Protein AF-A0A6G4N7J9-F1 (afdb_monomer_lite)

Radius of gyration: 20.18 Å; chains: 1; bounding box: 44×33×61 Å

Secondary structure (DSSP, 8-state):
--EEEEEEEHHHHHHHHHHHS----HHHHHHHHHHHHHHTTEEEETTEEEEPEEEEEEEEE-PPP--EEEETTTTEEEE-TT-HHHHHHHHHHHHHHTSTTEEEEE-EE-TT--EEEE-HHHHHHHHTTSS-GGG--GGGEEEE--EESHHHHHHHHH-

Organism: Staphylococcus aureus (NCBI:txid1280)

Foldseek 3Di:
DAEDEAEAAQVVCVVVCCVPVNDDALQVSLVVVLVVVLVVQWDADPNDIGGHHYQAYEYFEAQFDQDFEQDPVVRDTDGRNPDPVNVRVVSNVVNNVPDPRYDYQYWYKDPVQFYKDFDPVVVVCPVVVVDDPVRDDPVRIDTTIDTPDRVVSVVVVVD

Structure (mmCIF, N/CA/C/O backbone):
data_AF-A0A6G4N7J9-F1
#
_entry.id   AF-A0A6G4N7J9-F1
#
loop_
_atom_site.group_PDB
_atom_site.id
_atom_site.type_symbol
_atom_site.label_atom_id
_atom_site.label_alt_id
_atom_site.label_comp_id
_atom_site.label_asym_id
_atom_site.label_entity_id
_atom_site.label_seq_id
_atom_site.pdbx_PDB_ins_code
_atom_site.Cartn_x
_atom_site.Cartn_y
_atom_site.Cartn_z
_atom_site.occupancy
_atom_site.B_iso_or_equiv
_atom_site.auth_seq_id
_atom_site.auth_comp_id
_atom_site.auth_asym_id
_atom_site.auth_atom_id
_atom_site.pdbx_PDB_model_num
ATOM 1 N N . MET A 1 1 ? 14.128 6.516 -29.279 1.00 77.88 1 MET A N 1
ATOM 2 C CA . MET A 1 1 ? 13.846 5.377 -28.375 1.00 77.88 1 MET A CA 1
ATOM 3 C C . MET A 1 1 ? 14.179 5.838 -26.974 1.00 77.88 1 MET A C 1
ATOM 5 O O . MET A 1 1 ? 15.344 5.810 -26.578 1.00 77.88 1 MET A O 1
ATOM 9 N N . GLU A 1 2 ? 13.166 6.335 -26.279 1.00 89.00 2 GLU A N 1
ATOM 10 C CA . GLU A 1 2 ? 13.332 7.063 -25.027 1.00 89.00 2 GLU A CA 1
ATOM 11 C C . GLU A 1 2 ? 13.486 6.119 -23.834 1.00 89.00 2 GLU A C 1
ATOM 13 O O . GLU A 1 2 ? 13.210 4.914 -23.908 1.00 89.00 2 GLU A O 1
ATOM 18 N N . LYS A 1 3 ? 13.962 6.669 -22.716 1.00 94.00 3 LYS A N 1
ATOM 19 C CA . LYS A 1 3 ? 13.974 5.983 -21.422 1.00 94.00 3 LYS A CA 1
ATOM 20 C C . LYS A 1 3 ? 12.739 6.402 -20.629 1.00 94.00 3 LYS A C 1
ATOM 22 O O . LYS A 1 3 ? 12.577 7.577 -20.338 1.00 94.00 3 LYS A O 1
ATOM 27 N N . VAL A 1 4 ? 11.911 5.438 -20.233 1.00 95.38 4 VAL A N 1
ATOM 28 C CA . VAL A 1 4 ? 10.664 5.697 -19.495 1.00 95.38 4 VAL A CA 1
ATOM 29 C C . VAL A 1 4 ? 10.809 5.267 -18.039 1.00 95.38 4 VAL A C 1
ATOM 31 O O . VAL A 1 4 ? 11.170 4.120 -17.752 1.00 95.38 4 VAL A O 1
ATOM 34 N N . ALA A 1 5 ? 10.521 6.188 -17.121 1.00 96.38 5 ALA A N 1
ATOM 35 C CA . ALA A 1 5 ? 10.296 5.904 -15.709 1.00 96.38 5 ALA A CA 1
ATOM 36 C C . ALA A 1 5 ? 8.790 5.759 -15.454 1.00 96.38 5 ALA A C 1
ATOM 38 O O . ALA A 1 5 ? 7.998 6.516 -16.007 1.00 96.38 5 ALA A O 1
ATOM 39 N N . ILE A 1 6 ? 8.393 4.800 -14.618 1.00 96.81 6 ILE A N 1
ATOM 40 C CA . ILE A 1 6 ? 6.984 4.581 -14.261 1.00 96.81 6 ILE A CA 1
ATOM 41 C C . ILE A 1 6 ? 6.843 4.751 -12.756 1.00 96.81 6 ILE A C 1
ATOM 43 O O . ILE A 1 6 ? 7.544 4.080 -12.002 1.00 96.81 6 ILE A O 1
ATOM 47 N N . LEU A 1 7 ? 5.949 5.636 -12.324 1.00 97.00 7 LEU A N 1
ATOM 48 C CA . LEU A 1 7 ? 5.674 5.904 -10.917 1.00 97.00 7 LEU A CA 1
ATOM 49 C C . LEU A 1 7 ? 4.331 5.268 -10.549 1.00 97.00 7 LEU A C 1
ATOM 51 O O . LEU A 1 7 ? 3.330 5.490 -11.227 1.00 97.00 7 LEU A O 1
ATOM 55 N N . VAL A 1 8 ? 4.317 4.463 -9.490 1.00 97.06 8 VAL A N 1
ATOM 56 C CA . VAL A 1 8 ? 3.137 3.722 -9.036 1.00 97.06 8 VAL A CA 1
ATOM 57 C C . VAL A 1 8 ? 2.823 4.096 -7.594 1.00 97.06 8 VAL A C 1
ATOM 59 O O . VAL A 1 8 ? 3.640 3.857 -6.707 1.00 97.06 8 VAL A O 1
ATOM 62 N N . ASP A 1 9 ? 1.617 4.614 -7.359 1.00 94.75 9 ASP A N 1
ATOM 63 C CA . ASP A 1 9 ? 1.020 4.673 -6.022 1.00 94.75 9 ASP A CA 1
ATOM 64 C C . ASP A 1 9 ? 0.537 3.270 -5.631 1.00 94.75 9 ASP A C 1
ATOM 66 O O . ASP A 1 9 ? -0.461 2.749 -6.142 1.00 94.75 9 ASP A O 1
ATOM 70 N N . GLY A 1 10 ? 1.283 2.642 -4.731 1.00 93.38 10 GLY A N 1
ATOM 71 C CA . GLY A 1 10 ? 1.043 1.295 -4.252 1.00 93.38 10 GLY A CA 1
ATOM 72 C C . GLY A 1 10 ? -0.195 1.154 -3.378 1.00 93.38 10 GLY A C 1
ATOM 73 O O . GLY A 1 10 ? -0.939 0.178 -3.517 1.00 93.38 10 GLY A O 1
ATOM 74 N N . GLY A 1 11 ? -0.471 2.141 -2.524 1.00 90.00 11 GLY A N 1
ATOM 75 C CA . GLY A 1 11 ? -1.651 2.138 -1.662 1.00 90.00 11 GLY A CA 1
ATOM 76 C C . GLY A 1 11 ? -2.936 2.188 -2.488 1.00 90.00 11 GLY A C 1
ATOM 77 O O . GLY A 1 11 ? -3.856 1.384 -2.282 1.00 90.00 11 GLY A O 1
ATOM 78 N N . TYR A 1 12 ? -2.973 3.078 -3.483 1.00 92.25 12 TYR A N 1
ATOM 79 C CA . TYR A 1 12 ? -4.074 3.153 -4.436 1.00 92.25 12 TYR A CA 1
ATOM 80 C C . TYR A 1 12 ? -4.177 1.882 -5.285 1.00 92.25 12 TYR A C 1
ATOM 82 O O . TYR A 1 12 ? -5.256 1.282 -5.370 1.00 92.25 12 TYR A O 1
ATOM 90 N N . TYR A 1 13 ? -3.062 1.421 -5.864 1.00 94.88 13 TYR A N 1
ATOM 91 C CA . TYR A 1 13 ? -3.049 0.228 -6.708 1.00 94.88 13 TYR A CA 1
ATOM 92 C C . TYR A 1 13 ? -3.579 -1.003 -5.970 1.00 94.88 13 TYR A C 1
ATOM 94 O O . TYR A 1 13 ? -4.470 -1.675 -6.491 1.00 94.88 13 TYR A O 1
ATOM 102 N N . ARG A 1 14 ? -3.108 -1.298 -4.750 1.00 91.12 14 ARG A N 1
ATOM 103 C CA . ARG A 1 14 ? -3.576 -2.461 -3.970 1.00 91.12 14 ARG A CA 1
ATOM 104 C C . ARG A 1 14 ? -5.081 -2.404 -3.712 1.00 91.12 14 ARG A C 1
ATOM 106 O O . ARG A 1 14 ? -5.772 -3.408 -3.888 1.00 91.12 14 ARG A O 1
ATOM 113 N N . LYS A 1 15 ? -5.608 -1.225 -3.365 1.00 90.19 15 LYS A N 1
ATOM 114 C CA . LYS A 1 15 ? -7.043 -1.017 -3.121 1.00 90.19 15 LYS A CA 1
ATOM 115 C C . LYS A 1 15 ? -7.885 -1.247 -4.379 1.00 90.19 15 LYS A C 1
ATOM 117 O O . LYS A 1 15 ? -8.908 -1.927 -4.313 1.00 90.19 15 LYS A O 1
ATOM 122 N N . ILE A 1 16 ? -7.475 -0.684 -5.515 1.00 94.00 16 ILE A N 1
ATOM 123 C CA . ILE A 1 16 ? -8.235 -0.780 -6.768 1.00 94.00 16 ILE A CA 1
ATOM 124 C C . ILE A 1 16 ? -8.101 -2.159 -7.403 1.00 94.00 16 ILE A C 1
ATOM 126 O O . ILE A 1 16 ? -9.110 -2.747 -7.782 1.00 94.00 16 ILE A O 1
ATOM 130 N N . SER A 1 17 ? -6.893 -2.711 -7.468 1.00 93.25 17 SER A N 1
ATOM 131 C CA . SER A 1 17 ? -6.656 -4.030 -8.061 1.00 93.25 17 SER A CA 1
ATOM 132 C C . SER A 1 17 ? -7.408 -5.134 -7.314 1.00 93.25 17 SER A C 1
ATOM 134 O O . SER A 1 17 ? -7.997 -6.000 -7.948 1.00 93.25 17 SER A O 1
ATOM 136 N N . ALA A 1 18 ? -7.492 -5.077 -5.978 1.00 90.81 18 ALA A N 1
ATOM 137 C CA . ALA A 1 18 ? -8.317 -6.010 -5.207 1.00 90.81 18 ALA A CA 1
ATOM 138 C C . ALA A 1 18 ? -9.822 -5.883 -5.509 1.00 90.81 18 ALA A C 1
ATOM 140 O O . ALA A 1 18 ? -10.536 -6.883 -5.507 1.00 90.81 18 ALA A O 1
ATOM 141 N N . LYS A 1 19 ? -10.308 -4.663 -5.775 1.00 92.44 19 LYS A N 1
ATOM 142 C CA . LYS A 1 19 ? -11.713 -4.404 -6.119 1.00 92.44 19 LYS A CA 1
ATOM 143 C C . LYS A 1 19 ? -12.058 -4.852 -7.543 1.00 92.44 19 LYS A C 1
ATOM 145 O O . LYS A 1 19 ? -13.144 -5.376 -7.754 1.00 92.44 19 LYS A O 1
ATOM 150 N N . VAL A 1 20 ? -11.172 -4.597 -8.505 1.00 93.81 20 VAL A N 1
ATOM 151 C CA . VAL A 1 20 ? -11.424 -4.812 -9.940 1.00 93.81 20 VAL A CA 1
ATOM 152 C C . VAL A 1 20 ? -11.080 -6.237 -10.369 1.00 93.81 20 VAL A C 1
ATOM 154 O O . VAL A 1 20 ? -11.862 -6.860 -11.075 1.00 93.81 20 VAL A O 1
ATOM 157 N N . TYR A 1 21 ? -9.939 -6.762 -9.921 1.00 90.06 21 TYR A N 1
ATOM 158 C CA . TYR A 1 21 ? -9.419 -8.072 -10.333 1.00 90.06 21 TYR A CA 1
ATOM 159 C C . TYR A 1 21 ? -9.594 -9.154 -9.259 1.00 90.06 21 TYR A C 1
ATOM 161 O O . TYR A 1 21 ? -9.166 -10.290 -9.436 1.00 90.06 21 TYR A O 1
ATOM 169 N N . GLY A 1 22 ? -10.215 -8.814 -8.127 1.00 92.88 22 GLY A N 1
ATOM 170 C CA . GLY A 1 22 ? -10.408 -9.733 -7.011 1.00 92.88 22 GLY A CA 1
ATOM 171 C C . GLY A 1 22 ? -9.135 -9.984 -6.199 1.00 92.88 22 GLY A C 1
ATOM 172 O O . GLY A 1 22 ? -8.117 -9.295 -6.331 1.00 92.88 22 GLY A O 1
ATOM 173 N N . LYS A 1 23 ? -9.208 -10.967 -5.298 1.00 90.88 23 LYS A N 1
ATOM 174 C CA . LYS A 1 23 ? -8.078 -11.395 -4.467 1.00 90.88 23 LYS A CA 1
ATOM 175 C C . LYS A 1 23 ? -7.324 -12.512 -5.181 1.00 90.88 23 LYS A C 1
ATOM 177 O O . LYS A 1 23 ? -7.905 -13.549 -5.474 1.00 90.88 23 LYS A O 1
ATOM 182 N N . VAL A 1 24 ? -6.037 -12.292 -5.412 1.00 95.31 24 VAL A N 1
ATOM 183 C CA . VAL A 1 24 ? -5.103 -13.253 -6.018 1.00 95.31 24 VAL A CA 1
ATOM 184 C C . VAL A 1 24 ? -3.870 -13.372 -5.126 1.00 95.31 24 VAL A C 1
ATOM 186 O O . VAL A 1 24 ? -3.736 -12.634 -4.143 1.00 95.31 24 VAL A O 1
ATOM 189 N N . THR A 1 25 ? -2.959 -14.287 -5.431 1.00 96.38 25 THR A N 1
ATOM 190 C CA . THR A 1 25 ? -1.714 -14.417 -4.668 1.00 96.38 25 THR A CA 1
ATOM 191 C C . THR A 1 25 ? -0.810 -13.191 -4.841 1.00 96.38 25 THR A C 1
ATOM 193 O O . THR A 1 25 ? -0.876 -12.465 -5.834 1.00 96.38 25 THR A O 1
ATOM 196 N N . ALA A 1 26 ? 0.077 -12.965 -3.871 1.00 96.50 26 ALA A N 1
ATOM 197 C CA . ALA A 1 26 ? 1.078 -11.900 -3.924 1.00 96.50 26 ALA A CA 1
ATOM 198 C C . ALA A 1 26 ? 1.927 -11.950 -5.209 1.00 96.50 26 ALA A C 1
ATOM 200 O O . ALA A 1 26 ? 2.194 -10.919 -5.826 1.00 96.50 26 ALA A O 1
ATOM 201 N N . LYS A 1 27 ? 2.300 -13.160 -5.642 1.00 97.75 27 LYS A N 1
ATOM 202 C CA . LYS A 1 27 ? 3.075 -13.390 -6.864 1.00 97.75 27 LYS A CA 1
ATOM 203 C C . LYS A 1 27 ? 2.296 -13.004 -8.116 1.00 97.75 27 LYS A C 1
ATOM 205 O O . LYS A 1 27 ? 2.802 -12.216 -8.908 1.00 97.75 27 LYS A O 1
ATOM 210 N N . GLU A 1 28 ? 1.067 -13.497 -8.260 1.00 97.56 28 GLU A N 1
ATOM 211 C CA . GLU A 1 28 ? 0.207 -13.163 -9.402 1.00 97.56 28 GLU A CA 1
ATOM 212 C C . GLU A 1 28 ? -0.030 -11.657 -9.491 1.00 97.56 28 GLU A C 1
ATOM 214 O O . GLU A 1 28 ? 0.068 -11.079 -10.570 1.00 97.56 28 GLU A O 1
ATOM 219 N N . ARG A 1 29 ? -0.262 -10.988 -8.353 1.00 97.00 29 ARG A N 1
ATOM 220 C CA . ARG A 1 29 ? -0.454 -9.535 -8.337 1.00 97.00 29 ARG A CA 1
ATOM 221 C C . ARG A 1 29 ? 0.822 -8.773 -8.699 1.00 97.00 29 ARG A C 1
ATOM 223 O O . ARG A 1 29 ? 0.746 -7.751 -9.377 1.00 97.00 29 ARG A O 1
ATOM 230 N N . ALA A 1 30 ? 1.993 -9.252 -8.280 1.00 97.88 30 ALA A N 1
ATOM 231 C CA . ALA A 1 30 ? 3.273 -8.663 -8.669 1.00 97.88 30 ALA A CA 1
ATOM 232 C C . ALA A 1 30 ? 3.563 -8.857 -10.169 1.00 97.88 30 ALA A C 1
ATOM 234 O O . ALA A 1 30 ? 4.060 -7.941 -10.827 1.00 97.88 30 ALA A O 1
ATOM 235 N N . ASP A 1 31 ? 3.233 -10.029 -10.720 1.00 98.00 31 ASP A N 1
ATOM 236 C CA . ASP A 1 31 ? 3.308 -10.317 -12.157 1.00 98.00 31 ASP A CA 1
ATOM 237 C C . ASP A 1 31 ? 2.355 -9.423 -12.963 1.00 98.00 31 ASP A C 1
ATOM 239 O O . ASP A 1 31 ? 2.760 -8.836 -13.970 1.00 98.00 31 ASP A O 1
ATOM 243 N N . GLU A 1 32 ? 1.119 -9.257 -12.487 1.00 97.00 32 GLU A N 1
ATOM 244 C CA . GLU A 1 32 ? 0.103 -8.395 -13.091 1.00 97.00 32 GLU A CA 1
ATOM 245 C C . GLU A 1 32 ? 0.569 -6.938 -13.146 1.00 97.00 32 GLU A C 1
ATOM 247 O O . GLU A 1 32 ? 0.586 -6.348 -14.226 1.00 97.00 32 GLU A O 1
ATOM 252 N N . LEU A 1 33 ? 1.007 -6.367 -12.016 1.00 97.69 33 LEU A N 1
ATOM 253 C CA . LEU A 1 33 ? 1.501 -4.990 -11.969 1.00 97.69 33 LEU A CA 1
ATOM 254 C C . LEU A 1 33 ? 2.719 -4.800 -12.876 1.00 97.69 33 LEU A C 1
ATOM 256 O O . LEU A 1 33 ? 2.804 -3.820 -13.616 1.00 97.69 33 LEU A O 1
ATOM 260 N N . TYR A 1 34 ? 3.668 -5.737 -12.839 1.00 98.19 34 TYR A N 1
ATOM 261 C CA . TYR A 1 34 ? 4.865 -5.656 -13.667 1.00 98.19 34 TYR A CA 1
ATOM 262 C C . TYR A 1 34 ? 4.519 -5.685 -15.158 1.00 98.19 34 TYR A C 1
ATOM 264 O O . TYR A 1 34 ? 5.004 -4.846 -15.921 1.00 98.19 34 TYR A O 1
ATOM 272 N N . SER A 1 35 ? 3.653 -6.611 -15.573 1.00 97.19 35 SER A N 1
ATOM 273 C CA . SER A 1 35 ? 3.150 -6.689 -16.945 1.00 97.19 35 SER A CA 1
ATOM 274 C C . SER A 1 35 ? 2.416 -5.404 -17.331 1.00 97.19 35 SER A C 1
ATOM 276 O O . SER A 1 35 ? 2.721 -4.802 -18.361 1.00 97.19 35 SER A O 1
ATOM 278 N N . TYR A 1 36 ? 1.530 -4.915 -16.457 1.00 96.31 36 TYR A N 1
ATOM 279 C CA . TYR A 1 36 ? 0.782 -3.675 -16.644 1.00 96.31 36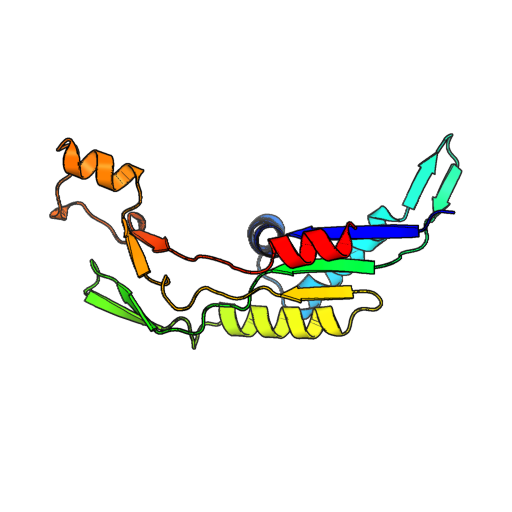 TYR A CA 1
ATOM 280 C C . TYR A 1 36 ? 1.711 -2.491 -16.934 1.00 96.31 36 TYR A C 1
ATOM 282 O O . TYR A 1 36 ? 1.532 -1.821 -17.948 1.00 96.31 36 TYR A O 1
ATOM 290 N N . CYS A 1 37 ? 2.748 -2.298 -16.115 1.00 97.38 37 CYS A N 1
ATOM 291 C CA . CYS A 1 37 ? 3.757 -1.261 -16.313 1.00 97.38 37 CYS A CA 1
ATOM 292 C C . CYS A 1 37 ? 4.500 -1.410 -17.651 1.00 97.38 37 CYS A C 1
ATOM 294 O O . CYS A 1 37 ? 4.653 -0.436 -18.381 1.00 97.38 37 CYS A O 1
ATOM 296 N N . ASN A 1 38 ? 4.936 -2.620 -18.015 1.00 96.50 38 ASN A N 1
ATOM 297 C CA . ASN A 1 38 ? 5.684 -2.826 -19.261 1.00 96.50 38 ASN A CA 1
ATOM 298 C C . ASN A 1 38 ? 4.840 -2.584 -20.521 1.00 96.50 38 ASN A C 1
ATOM 300 O O . ASN A 1 38 ? 5.394 -2.189 -21.545 1.00 96.50 38 ASN A O 1
ATOM 304 N N . ARG A 1 39 ? 3.511 -2.743 -20.461 1.00 95.50 39 ARG A N 1
ATOM 305 C CA . ARG A 1 39 ? 2.632 -2.390 -21.591 1.00 95.50 39 ARG A CA 1
ATOM 306 C C . ARG A 1 39 ? 2.688 -0.903 -21.944 1.00 95.50 39 ARG A C 1
ATOM 308 O O . ARG A 1 39 ? 2.525 -0.572 -23.110 1.00 95.50 39 ARG A O 1
ATOM 315 N N . HIS A 1 40 ? 2.982 -0.028 -20.981 1.00 94.50 40 HIS A N 1
ATOM 316 C CA . HIS A 1 40 ? 3.135 1.413 -21.218 1.00 94.50 40 HIS A CA 1
ATOM 317 C C . HIS A 1 40 ? 4.439 1.793 -21.937 1.00 94.50 40 HIS A C 1
ATOM 319 O O . HIS A 1 40 ? 4.633 2.955 -22.273 1.00 94.50 40 HIS A O 1
ATOM 325 N N . LEU A 1 41 ? 5.342 0.838 -22.184 1.00 94.81 41 LEU A N 1
ATOM 326 C CA . LEU A 1 41 ? 6.553 1.073 -22.978 1.00 94.81 41 LEU A CA 1
ATOM 327 C C . LEU A 1 41 ? 6.290 1.016 -24.484 1.00 94.81 41 LEU A C 1
ATOM 329 O O . LEU A 1 41 ? 7.159 1.405 -25.261 1.00 94.81 41 LEU A O 1
ATOM 333 N N . LYS A 1 42 ? 5.128 0.493 -24.882 1.00 93.69 42 LYS A N 1
ATOM 334 C CA . LYS A 1 42 ? 4.697 0.399 -26.269 1.00 93.69 42 LYS A CA 1
ATOM 335 C C . LYS A 1 42 ? 3.780 1.574 -26.586 1.00 93.69 42 LYS A C 1
ATOM 337 O O . LYS A 1 42 ? 2.752 1.749 -25.935 1.00 93.69 42 LYS A O 1
ATOM 342 N N . GLU A 1 43 ? 4.130 2.330 -27.613 1.00 89.56 43 GLU A N 1
ATOM 343 C CA . GLU A 1 43 ? 3.325 3.431 -28.136 1.00 89.56 43 GLU A CA 1
ATOM 344 C C . GLU A 1 43 ? 3.153 3.297 -29.652 1.00 89.56 43 GLU A C 1
ATOM 346 O O . GLU A 1 43 ? 3.947 2.639 -30.328 1.00 89.56 43 GLU A O 1
ATOM 351 N N . THR A 1 44 ? 2.095 3.899 -30.193 1.00 89.50 44 THR A N 1
ATOM 352 C CA . THR A 1 44 ? 1.856 3.948 -31.638 1.00 89.50 44 THR A CA 1
ATOM 353 C C . THR A 1 44 ? 1.907 5.395 -32.090 1.00 89.50 44 THR A C 1
ATOM 355 O O . THR A 1 44 ? 1.095 6.210 -31.656 1.00 89.50 44 THR A O 1
ATOM 358 N N . HIS A 1 45 ? 2.837 5.706 -32.984 1.00 84.94 45 HIS A N 1
ATOM 359 C CA . HIS A 1 45 ? 3.030 7.044 -33.524 1.00 84.94 45 HIS A CA 1
ATOM 360 C C . HIS A 1 45 ? 2.991 6.966 -35.050 1.00 84.94 45 HIS A C 1
ATOM 362 O O . HIS A 1 45 ? 3.699 6.163 -35.645 1.00 84.94 45 HIS A O 1
ATOM 368 N N . PHE A 1 46 ? 2.102 7.731 -35.692 1.00 86.31 46 PHE A N 1
ATOM 369 C CA . PHE A 1 46 ? 1.877 7.680 -37.149 1.00 86.31 46 PHE A CA 1
ATOM 370 C C . PHE A 1 46 ? 1.726 6.258 -37.741 1.00 86.31 46 PHE A C 1
ATOM 372 O O . PHE A 1 46 ? 2.168 5.998 -38.854 1.00 86.31 46 PHE A O 1
ATOM 379 N N . LYS A 1 47 ? 1.035 5.354 -37.025 1.00 88.50 47 LYS A N 1
ATOM 380 C CA . LYS A 1 47 ? 0.827 3.926 -37.371 1.00 88.50 47 LYS A CA 1
ATOM 381 C C . LYS A 1 47 ? 2.065 3.022 -37.246 1.00 88.50 47 LYS A C 1
ATOM 383 O O . LYS A 1 47 ? 1.956 1.836 -37.540 1.00 88.50 47 LYS A O 1
ATOM 388 N N . GLU A 1 48 ? 3.189 3.531 -36.754 1.00 88.19 48 GLU A N 1
ATOM 389 C CA . GLU A 1 48 ? 4.366 2.730 -36.415 1.00 88.19 48 GLU A CA 1
ATOM 390 C C . GLU A 1 48 ? 4.393 2.411 -34.915 1.00 88.19 48 GLU A C 1
ATOM 392 O O . GLU A 1 48 ? 4.062 3.255 -34.077 1.00 88.19 48 GLU A O 1
ATOM 397 N N . GLU A 1 49 ? 4.767 1.177 -34.564 1.00 90.38 49 GLU A N 1
ATOM 398 C CA . GLU A 1 49 ? 4.959 0.776 -33.168 1.00 90.38 49 GLU A CA 1
ATOM 399 C C . GLU A 1 49 ? 6.360 1.157 -32.687 1.00 90.38 49 GLU A C 1
ATOM 401 O O . GLU A 1 49 ? 7.367 0.691 -33.222 1.00 90.38 49 GLU A O 1
ATOM 406 N N . ILE A 1 50 ? 6.421 1.955 -31.625 1.00 91.12 50 ILE A N 1
ATOM 407 C CA . ILE A 1 50 ? 7.664 2.353 -30.970 1.00 91.12 50 ILE A CA 1
ATOM 408 C C . ILE A 1 50 ? 7.729 1.666 -29.605 1.00 91.12 50 ILE A C 1
ATOM 410 O O . ILE A 1 50 ? 6.765 1.657 -28.837 1.00 91.12 50 ILE A O 1
ATOM 414 N N . TYR A 1 51 ? 8.889 1.081 -29.300 1.00 93.25 51 TYR A N 1
ATOM 415 C CA . TYR A 1 51 ? 9.160 0.427 -28.021 1.00 93.25 51 TYR A CA 1
ATOM 416 C C . TYR A 1 51 ? 10.219 1.207 -27.246 1.00 93.25 51 TYR A C 1
ATOM 418 O O . TYR A 1 51 ? 11.400 1.196 -27.594 1.00 93.25 51 TYR A O 1
ATOM 426 N N . ASN A 1 52 ? 9.807 1.860 -26.165 1.00 93.81 52 ASN A N 1
ATOM 427 C CA . ASN A 1 52 ? 10.696 2.604 -25.284 1.00 93.81 52 ASN A CA 1
ATOM 428 C C . ASN A 1 52 ? 11.448 1.687 -24.306 1.00 93.81 52 ASN A C 1
ATOM 430 O O . ASN A 1 52 ? 11.025 0.580 -23.968 1.00 93.81 52 ASN A O 1
ATOM 434 N N . LYS A 1 53 ? 12.608 2.146 -23.825 1.00 94.88 53 LYS A N 1
ATOM 435 C CA . LYS A 1 53 ? 13.419 1.404 -22.851 1.00 94.88 53 LYS A CA 1
ATOM 436 C C . LYS A 1 53 ? 12.914 1.699 -21.446 1.00 94.88 53 LYS A C 1
ATOM 438 O O . LYS A 1 53 ? 12.963 2.840 -20.998 1.00 94.88 53 LYS A O 1
ATOM 443 N N . LEU A 1 54 ? 12.550 0.663 -20.690 1.00 96.69 54 LEU A N 1
ATOM 444 C CA . LEU A 1 54 ? 12.282 0.830 -19.261 1.00 96.69 54 LEU A CA 1
ATOM 445 C C . LEU A 1 54 ? 13.541 1.327 -18.545 1.00 96.69 54 LEU A C 1
ATOM 447 O O . LEU A 1 54 ? 14.558 0.623 -18.531 1.00 96.69 54 LEU A O 1
ATOM 451 N N . TYR A 1 55 ? 13.478 2.499 -17.923 1.00 96.12 55 TYR A N 1
ATOM 452 C CA . TYR A 1 55 ? 14.488 2.943 -16.972 1.00 96.12 55 TYR A CA 1
ATOM 453 C C . TYR A 1 55 ? 14.284 2.221 -15.640 1.00 96.12 55 TYR A C 1
ATOM 455 O O . TYR A 1 55 ? 15.101 1.372 -15.265 1.00 96.12 55 TYR A O 1
ATOM 463 N N . ARG A 1 56 ? 13.165 2.512 -14.968 1.00 97.25 56 ARG A N 1
ATOM 464 C CA . ARG A 1 56 ? 12.812 1.970 -13.654 1.00 97.25 56 ARG A CA 1
ATOM 465 C C . ARG A 1 56 ? 11.317 2.138 -13.376 1.00 97.25 56 ARG A C 1
ATOM 467 O O . ARG A 1 56 ? 10.706 3.101 -13.827 1.00 97.25 56 ARG A O 1
ATOM 474 N N . ILE A 1 57 ? 10.750 1.196 -12.631 1.00 98.19 57 ILE A N 1
ATOM 475 C CA . ILE A 1 57 ? 9.429 1.305 -12.012 1.00 98.19 57 ILE A CA 1
ATOM 476 C C . ILE A 1 57 ? 9.662 1.680 -10.550 1.00 98.19 57 ILE A C 1
ATOM 478 O O . ILE A 1 57 ? 10.278 0.909 -9.812 1.00 98.19 57 ILE A O 1
ATOM 482 N N . PHE A 1 58 ? 9.191 2.849 -10.140 1.00 97.88 58 PHE A N 1
ATOM 483 C CA . PHE A 1 58 ? 9.199 3.308 -8.759 1.00 97.88 58 PHE A CA 1
ATOM 484 C C . PHE A 1 58 ? 7.842 3.008 -8.133 1.00 97.88 58 PHE A C 1
ATOM 486 O O . PHE A 1 58 ? 6.819 3.524 -8.577 1.00 97.88 58 PHE A O 1
ATOM 493 N N . TYR A 1 59 ? 7.834 2.141 -7.128 1.00 97.75 59 TYR A N 1
ATOM 494 C CA . TYR A 1 59 ? 6.624 1.747 -6.416 1.00 97.75 59 TYR A CA 1
ATOM 495 C C . TYR A 1 59 ? 6.630 2.373 -5.024 1.00 97.75 59 TYR A C 1
ATOM 497 O O . TYR A 1 59 ? 7.473 2.021 -4.197 1.00 97.75 59 TYR A O 1
ATOM 505 N N . TYR A 1 60 ? 5.704 3.292 -4.776 1.00 95.88 60 TYR A N 1
ATOM 506 C CA . TYR A 1 60 ? 5.603 4.059 -3.538 1.00 95.88 60 TYR A CA 1
ATOM 507 C C . TYR A 1 60 ? 4.510 3.481 -2.648 1.00 95.88 60 TYR A C 1
ATOM 509 O O . TYR A 1 60 ? 3.368 3.350 -3.073 1.00 95.88 60 TYR A O 1
ATOM 517 N N . ASP A 1 61 ? 4.845 3.114 -1.418 1.00 93.62 61 ASP A N 1
ATOM 518 C CA . ASP A 1 61 ? 3.882 2.560 -0.459 1.00 93.62 61 ASP A CA 1
ATOM 519 C C . ASP A 1 61 ? 4.451 2.682 0.959 1.00 93.62 61 ASP A C 1
ATOM 521 O O . ASP A 1 61 ? 5.568 3.163 1.148 1.00 93.62 61 ASP A O 1
ATOM 525 N N . CYS A 1 62 ? 3.718 2.205 1.957 1.00 89.88 62 CYS A N 1
ATOM 526 C CA . CYS A 1 62 ? 4.226 2.004 3.308 1.00 89.88 62 CYS A CA 1
ATOM 527 C C . CYS A 1 62 ? 4.130 0.523 3.704 1.00 89.88 62 CYS A C 1
ATOM 529 O O . CYS A 1 62 ? 3.267 -0.204 3.196 1.00 89.88 62 CYS A O 1
ATOM 531 N N . PRO A 1 63 ? 4.986 0.065 4.636 1.00 88.62 63 PRO A N 1
ATOM 532 C CA . PRO A 1 63 ? 4.815 -1.228 5.282 1.00 88.62 63 PRO A CA 1
ATOM 533 C C . PRO A 1 63 ? 3.399 -1.389 5.859 1.00 88.62 63 PRO A C 1
ATOM 535 O O . PRO A 1 63 ? 2.782 -0.395 6.257 1.00 88.62 63 PRO A O 1
ATOM 538 N N . PRO A 1 64 ? 2.855 -2.618 5.902 1.00 88.00 64 PRO A N 1
ATOM 539 C CA . PRO A 1 64 ? 1.592 -2.871 6.582 1.00 88.00 64 PRO A CA 1
ATOM 540 C C . PRO A 1 64 ? 1.703 -2.554 8.080 1.00 88.00 64 PRO A C 1
ATOM 542 O O . PRO A 1 64 ? 2.783 -2.579 8.666 1.00 88.00 64 PRO A O 1
ATOM 545 N N . ILE A 1 65 ? 0.564 -2.260 8.706 1.00 86.06 65 ILE A N 1
ATOM 546 C CA . ILE A 1 65 ? 0.508 -1.943 10.135 1.00 86.06 65 ILE A CA 1
ATOM 547 C C . ILE A 1 65 ? 0.904 -3.175 10.940 1.00 86.06 65 ILE A C 1
ATOM 549 O O . ILE A 1 65 ? 0.351 -4.256 10.743 1.00 86.06 65 ILE A O 1
ATOM 553 N N . ASP A 1 66 ? 1.802 -2.974 11.896 1.00 84.62 66 ASP A N 1
ATOM 554 C CA . ASP A 1 66 ? 2.271 -4.010 12.805 1.00 84.62 66 ASP A CA 1
ATOM 555 C C . ASP A 1 66 ? 2.018 -3.624 14.266 1.00 84.62 66 ASP A C 1
ATOM 557 O O . ASP A 1 66 ? 2.938 -3.526 15.073 1.00 84.62 66 ASP A O 1
ATOM 561 N N . LYS A 1 67 ? 0.761 -3.304 14.591 1.00 85.50 67 LYS A N 1
ATOM 562 C CA . LYS A 1 67 ? 0.367 -2.854 15.931 1.00 85.50 67 LYS A CA 1
ATOM 563 C C . LYS A 1 67 ? -0.960 -3.453 16.375 1.00 85.50 67 LYS A C 1
ATOM 565 O O . LYS A 1 67 ? -1.822 -3.804 15.568 1.00 85.50 67 LYS A O 1
ATOM 570 N N . ILE A 1 68 ? -1.133 -3.497 17.689 1.00 88.56 68 ILE A N 1
ATOM 571 C CA . ILE A 1 68 ? -2.417 -3.744 18.336 1.00 88.56 68 ILE A CA 1
ATOM 572 C C . ILE A 1 68 ? -3.040 -2.386 18.657 1.00 88.56 68 ILE A C 1
ATOM 574 O O . ILE A 1 68 ? -2.397 -1.552 19.290 1.00 88.56 68 ILE A O 1
ATOM 578 N N . VAL A 1 69 ? -4.275 -2.159 18.215 1.00 89.94 69 VAL A N 1
ATOM 579 C CA . VAL A 1 69 ? -4.967 -0.871 18.361 1.00 89.94 69 VAL A CA 1
ATOM 580 C C . VAL A 1 69 ? -6.275 -1.078 19.104 1.00 89.94 69 VAL A C 1
ATOM 582 O O . VAL A 1 69 ? -7.068 -1.952 18.752 1.00 89.94 69 VAL A O 1
ATOM 585 N N . TYR A 1 70 ? -6.523 -0.263 20.122 1.00 91.06 70 TYR A N 1
ATOM 586 C CA . TYR A 1 70 ? -7.766 -0.313 20.879 1.00 91.06 70 TYR A CA 1
ATOM 587 C C . TYR A 1 70 ? -8.915 0.342 20.102 1.00 91.06 70 TYR A C 1
ATOM 589 O O . TYR A 1 70 ? -8.829 1.505 19.708 1.00 91.06 70 TYR A O 1
ATOM 597 N N . HIS A 1 71 ? -10.010 -0.391 19.900 1.00 93.44 71 HIS A N 1
ATOM 598 C CA . HIS A 1 71 ? -11.233 0.133 19.303 1.00 93.44 71 HIS A CA 1
ATOM 599 C C . HIS A 1 71 ? -12.176 0.651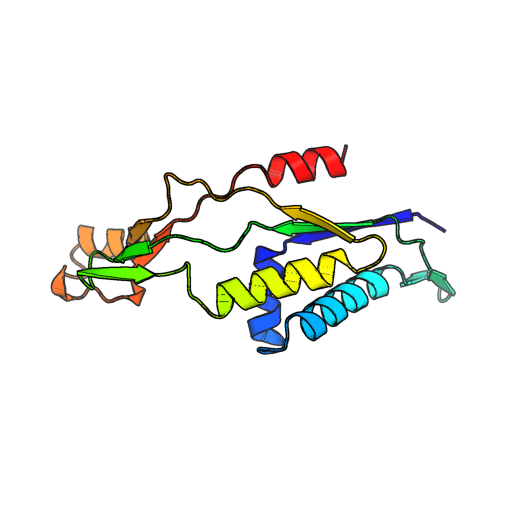 20.407 1.00 93.44 71 HIS A C 1
ATOM 601 O O . HIS A 1 71 ? -12.703 -0.158 21.176 1.00 93.44 71 HIS A O 1
ATOM 607 N N . PRO A 1 72 ? -12.489 1.962 20.458 1.00 91.00 72 PRO A N 1
ATOM 608 C CA . PRO A 1 72 ? -13.219 2.570 21.576 1.00 91.00 72 PRO A CA 1
ATOM 609 C C . PRO A 1 72 ? -14.669 2.083 21.708 1.00 91.00 72 PRO A C 1
ATOM 611 O O . PRO A 1 72 ? -15.116 1.821 22.821 1.00 91.00 72 PRO A O 1
ATOM 614 N N . LEU A 1 73 ? -15.387 1.893 20.591 1.00 92.88 73 LEU A N 1
ATOM 615 C CA . LEU A 1 73 ? -16.756 1.354 20.614 1.00 92.88 73 LEU A CA 1
ATOM 616 C C . LEU A 1 73 ? -16.809 -0.117 21.056 1.00 92.88 73 LEU A C 1
ATOM 618 O O . LEU A 1 73 ? -17.558 -0.467 21.962 1.00 92.88 73 LEU A O 1
ATOM 622 N N . LEU A 1 74 ? -16.009 -0.983 20.421 1.00 92.00 74 LEU A N 1
ATOM 623 C CA . LEU A 1 74 ? -15.997 -2.421 20.709 1.00 92.00 74 LEU A CA 1
ATOM 624 C C . LEU A 1 74 ? -15.349 -2.757 22.055 1.00 92.00 74 LEU A C 1
ATOM 626 O O . LEU A 1 74 ? -15.523 -3.872 22.543 1.00 92.00 74 LEU A O 1
ATOM 630 N N . LYS A 1 75 ? -14.578 -1.816 22.617 1.00 92.06 75 LYS A N 1
ATOM 631 C CA . LYS A 1 75 ? -13.750 -1.983 23.816 1.00 92.06 75 LYS A CA 1
ATOM 632 C C . LYS A 1 75 ? -12.805 -3.179 23.709 1.00 92.06 75 LYS A C 1
ATOM 634 O O . LYS A 1 75 ? -12.643 -3.961 24.643 1.00 92.06 75 LYS A O 1
ATOM 639 N N . LYS A 1 76 ? -12.214 -3.351 22.525 1.00 93.31 76 LYS A N 1
ATOM 640 C CA . LYS A 1 76 ? -11.371 -4.499 22.179 1.00 93.31 76 LYS A CA 1
ATOM 641 C C . LYS A 1 76 ? -10.103 -4.053 21.480 1.00 93.31 76 LYS A C 1
ATOM 643 O O . LYS A 1 76 ? -10.097 -3.080 20.733 1.00 93.31 76 LYS A O 1
ATOM 648 N N . ASN A 1 77 ? -9.054 -4.830 21.690 1.00 91.06 77 ASN A N 1
ATOM 649 C CA . ASN A 1 77 ? -7.793 -4.696 20.986 1.00 91.06 77 ASN A CA 1
ATOM 650 C C . ASN A 1 77 ? -7.876 -5.415 19.636 1.00 91.06 77 ASN A C 1
ATOM 652 O O . ASN A 1 77 ? -8.080 -6.627 19.585 1.00 91.06 77 ASN A O 1
ATOM 656 N N . VAL A 1 78 ? -7.715 -4.666 18.549 1.00 87.94 78 VAL A N 1
ATOM 657 C CA . VAL A 1 78 ? -7.622 -5.190 17.185 1.00 87.94 78 VAL A CA 1
ATOM 658 C C . VAL A 1 78 ? -6.149 -5.395 16.863 1.00 87.94 78 VAL A C 1
ATOM 660 O O . VAL A 1 78 ? -5.368 -4.445 16.846 1.00 87.94 78 VAL A O 1
ATOM 663 N N . ASN A 1 79 ? -5.758 -6.646 16.641 1.00 87.81 79 ASN A N 1
ATOM 664 C CA . ASN A 1 79 ? -4.381 -7.003 16.334 1.00 87.81 79 ASN A CA 1
ATOM 665 C C . ASN A 1 79 ? -4.146 -6.969 14.815 1.00 87.81 79 ASN A C 1
ATOM 667 O O . ASN A 1 79 ? -4.562 -7.885 14.108 1.00 87.81 79 ASN A O 1
ATOM 671 N N . PHE A 1 80 ? -3.467 -5.930 14.317 1.00 84.25 80 PHE A N 1
ATOM 672 C CA . PHE A 1 80 ? -3.099 -5.831 12.899 1.00 84.25 80 PHE A CA 1
ATOM 673 C C . PHE A 1 80 ? -1.820 -6.608 12.552 1.00 84.25 80 PHE A C 1
ATOM 675 O O . PHE A 1 80 ? -1.631 -6.981 11.391 1.00 84.25 80 PHE A O 1
ATOM 682 N N . SER A 1 81 ? -0.994 -6.919 13.556 1.00 80.25 81 SER A N 1
ATOM 683 C CA . SER A 1 81 ? 0.274 -7.644 13.420 1.00 80.25 81 SER A CA 1
ATOM 684 C C . SER A 1 81 ? 0.125 -9.069 12.900 1.00 80.25 81 SER A C 1
ATOM 686 O O . SER A 1 81 ? 1.058 -9.592 12.297 1.00 80.25 81 SER A O 1
ATOM 688 N N . ASN A 1 82 ? -1.030 -9.700 13.118 1.00 76.94 82 ASN A N 1
ATOM 689 C CA . ASN A 1 82 ? -1.288 -11.083 12.718 1.00 76.94 82 ASN A CA 1
ATOM 690 C C . ASN A 1 82 ? -2.468 -11.183 11.741 1.00 76.94 82 ASN A C 1
ATOM 692 O O . ASN A 1 82 ? -3.421 -11.926 11.964 1.00 76.94 82 ASN A O 1
ATOM 696 N N . THR A 1 83 ? -2.436 -10.372 10.683 1.00 86.19 83 THR A N 1
ATOM 697 C CA . THR A 1 83 ? -3.472 -10.381 9.645 1.00 86.19 83 THR A CA 1
ATOM 698 C C . THR A 1 83 ? -2.957 -11.012 8.357 1.00 86.19 83 THR A C 1
ATOM 700 O O . THR A 1 83 ? -1.830 -10.749 7.933 1.00 86.19 83 THR A O 1
ATOM 703 N N . ASP A 1 84 ? -3.816 -11.771 7.671 1.00 87.75 84 ASP A N 1
ATOM 704 C CA . ASP A 1 84 ? -3.519 -12.293 6.328 1.00 87.75 84 ASP A CA 1
ATOM 705 C C . ASP A 1 84 ? -3.149 -11.165 5.359 1.00 87.75 84 ASP A C 1
ATOM 707 O O . ASP A 1 84 ? -2.294 -11.328 4.493 1.00 87.75 84 ASP A O 1
ATOM 711 N N . THR A 1 85 ? -3.746 -9.984 5.544 1.00 87.19 85 THR A N 1
ATOM 712 C CA . THR A 1 85 ? -3.440 -8.774 4.776 1.00 87.19 85 THR A CA 1
ATOM 713 C C . THR A 1 85 ? -1.994 -8.314 4.961 1.00 87.19 85 THR A C 1
ATOM 715 O O . THR A 1 85 ? -1.359 -7.924 3.976 1.00 87.19 85 THR A O 1
ATOM 718 N N . LYS A 1 86 ? -1.461 -8.349 6.193 1.00 90.50 86 LYS A N 1
ATOM 719 C CA . LYS A 1 86 ? -0.057 -8.014 6.477 1.00 90.50 86 LYS A CA 1
ATOM 720 C C . LYS A 1 86 ? 0.861 -8.989 5.749 1.00 90.50 86 LYS A C 1
ATOM 722 O O . LYS A 1 86 ? 1.651 -8.555 4.913 1.00 90.50 86 LYS A O 1
ATOM 727 N N . LYS A 1 87 ? 0.664 -10.289 5.985 1.00 93.19 87 LYS A N 1
ATOM 728 C CA . LYS A 1 87 ? 1.457 -11.359 5.369 1.00 93.19 87 LYS A CA 1
ATOM 729 C C . LYS A 1 87 ? 1.443 -11.269 3.843 1.00 93.19 87 LYS A C 1
ATOM 731 O O . LYS A 1 87 ? 2.492 -11.252 3.211 1.00 93.19 87 LYS A O 1
ATOM 736 N N . TRP A 1 88 ? 0.259 -11.116 3.250 1.00 94.75 88 TRP A N 1
ATOM 737 C CA . TRP A 1 88 ? 0.109 -10.967 1.804 1.00 94.75 88 TRP A CA 1
ATOM 738 C C . TRP A 1 88 ? 0.843 -9.731 1.267 1.00 94.75 88 TRP A C 1
ATOM 740 O O . TRP A 1 88 ? 1.446 -9.790 0.199 1.00 94.75 88 TRP A O 1
ATOM 750 N N . THR A 1 89 ? 0.815 -8.611 1.996 1.00 93.56 89 THR A N 1
ATOM 751 C CA . THR A 1 89 ? 1.499 -7.372 1.588 1.00 93.56 89 THR A CA 1
ATOM 752 C C . THR A 1 89 ? 3.016 -7.531 1.622 1.00 93.56 89 THR A C 1
ATOM 754 O O . THR A 1 89 ? 3.697 -7.104 0.692 1.00 93.56 89 THR A O 1
ATOM 757 N N . GLU A 1 90 ? 3.547 -8.155 2.672 1.00 95.00 90 GLU A N 1
ATOM 758 C CA . GLU A 1 90 ? 4.977 -8.446 2.798 1.00 95.00 90 GLU A CA 1
ATOM 759 C C . GLU A 1 90 ? 5.445 -9.402 1.697 1.00 95.00 90 GLU A C 1
ATOM 761 O O . GLU A 1 90 ? 6.451 -9.137 1.033 1.00 95.00 90 GLU A O 1
ATOM 766 N N . ASP A 1 91 ? 4.670 -10.457 1.432 1.00 97.06 91 ASP A N 1
ATOM 767 C CA . ASP A 1 91 ? 4.917 -11.375 0.322 1.00 97.06 91 ASP A CA 1
ATOM 768 C C . ASP A 1 91 ? 4.868 -10.637 -1.025 1.00 97.06 91 ASP A C 1
ATOM 770 O O . AS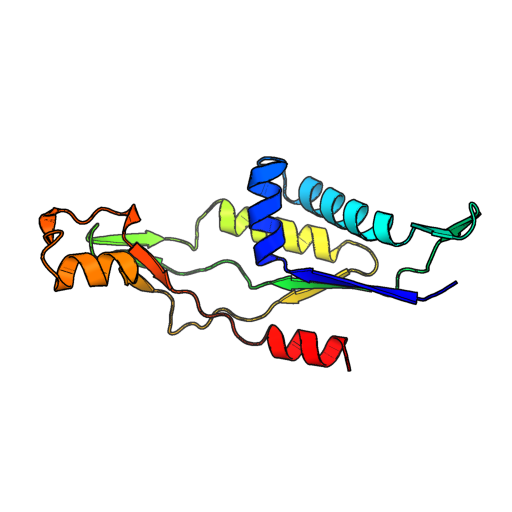P A 1 91 ? 5.732 -10.840 -1.877 1.00 97.06 91 ASP A O 1
ATOM 774 N N . PHE A 1 92 ? 3.919 -9.718 -1.218 1.00 97.31 92 PHE A N 1
ATOM 775 C CA . PHE A 1 92 ? 3.817 -8.916 -2.438 1.00 97.31 92 PHE A CA 1
ATOM 776 C C . PHE A 1 92 ? 5.048 -8.025 -2.637 1.00 97.31 92 PHE A C 1
ATOM 778 O O . PHE A 1 92 ? 5.617 -8.002 -3.729 1.00 97.31 92 PHE A O 1
ATOM 785 N N . PHE A 1 93 ? 5.529 -7.347 -1.591 1.00 97.31 93 PHE A N 1
ATOM 786 C CA . PHE A 1 93 ? 6.771 -6.571 -1.665 1.00 97.31 93 PHE A CA 1
ATOM 787 C C . PHE A 1 93 ? 7.981 -7.459 -1.960 1.00 97.31 93 PHE A C 1
ATOM 789 O O . PHE A 1 93 ? 8.831 -7.091 -2.774 1.00 97.31 93 PHE A O 1
ATOM 796 N N . LYS A 1 94 ? 8.040 -8.656 -1.372 1.00 97.88 94 LYS A N 1
ATOM 797 C CA . LYS A 1 94 ? 9.089 -9.639 -1.659 1.00 97.88 94 LYS A CA 1
ATOM 798 C C . LYS A 1 94 ? 9.055 -10.126 -3.108 1.00 97.88 94 LYS A C 1
ATOM 800 O O . LYS A 1 94 ? 10.109 -10.347 -3.693 1.00 97.88 94 LYS A O 1
ATOM 805 N N . GLU A 1 95 ? 7.882 -10.298 -3.709 1.00 98.25 95 GLU A N 1
ATOM 806 C CA . GLU A 1 95 ? 7.773 -10.664 -5.126 1.00 98.25 95 GLU A CA 1
ATOM 807 C C . GLU A 1 95 ? 8.102 -9.487 -6.053 1.00 98.25 95 GLU A C 1
ATOM 809 O O . GLU A 1 95 ? 8.786 -9.671 -7.062 1.00 98.25 95 GLU A O 1
ATOM 814 N N . MET A 1 96 ? 7.698 -8.266 -5.692 1.00 98.00 96 MET A N 1
ATOM 815 C CA . MET A 1 96 ? 8.035 -7.051 -6.438 1.00 98.00 96 MET A CA 1
ATOM 816 C C . MET A 1 96 ? 9.539 -6.756 -6.430 1.00 98.00 96 MET A C 1
ATOM 818 O O . MET A 1 96 ? 10.081 -6.354 -7.458 1.00 98.00 96 MET A O 1
ATOM 822 N N . SER A 1 97 ? 10.243 -6.997 -5.318 1.00 96.75 97 SER A N 1
ATOM 823 C CA . SER A 1 97 ? 11.694 -6.768 -5.225 1.00 96.75 97 SER A CA 1
ATOM 824 C C . SER A 1 97 ? 12.517 -7.702 -6.120 1.00 96.75 97 SER A C 1
ATOM 826 O O . SER A 1 97 ? 13.627 -7.353 -6.520 1.00 96.75 97 SER A O 1
ATOM 828 N N . LYS A 1 98 ? 11.961 -8.858 -6.503 1.00 97.56 98 LYS A N 1
ATOM 829 C CA . LYS A 1 98 ? 12.575 -9.789 -7.465 1.00 97.56 98 LYS A CA 1
ATOM 830 C C . LYS A 1 98 ? 12.426 -9.329 -8.916 1.00 97.56 98 LYS A C 1
ATOM 832 O O . LYS A 1 98 ? 13.078 -9.880 -9.804 1.00 97.56 98 LYS A O 1
ATOM 837 N N . LYS A 1 99 ? 11.552 -8.358 -9.202 1.00 97.94 99 LYS A N 1
ATOM 838 C CA . LYS A 1 99 ? 11.297 -7.895 -10.569 1.00 97.94 99 LYS A CA 1
ATOM 839 C C . LYS A 1 99 ? 12.417 -6.983 -11.054 1.00 97.94 99 LYS A C 1
ATOM 841 O O . LYS A 1 99 ? 12.831 -6.028 -10.397 1.00 97.94 99 LYS A O 1
ATOM 846 N N . ARG A 1 100 ? 12.889 -7.242 -12.274 1.00 97.56 100 ARG A N 1
ATOM 847 C CA . ARG A 1 100 ? 13.936 -6.439 -12.909 1.00 97.56 100 ARG A CA 1
ATOM 848 C C . ARG A 1 100 ? 13.484 -4.984 -13.046 1.00 97.56 100 ARG A C 1
ATOM 850 O O . ARG A 1 100 ? 12.432 -4.717 -13.620 1.00 97.56 100 ARG A O 1
ATOM 857 N N . LYS A 1 101 ? 14.355 -4.057 -12.627 1.00 96.88 101 LYS A N 1
ATOM 858 C CA . LYS A 1 101 ? 14.155 -2.597 -12.710 1.00 96.88 101 LYS A CA 1
ATOM 859 C C . LYS A 1 101 ? 12.954 -2.085 -11.904 1.00 96.88 101 LYS A C 1
ATOM 861 O O . LYS A 1 101 ? 12.450 -1.010 -12.207 1.00 96.88 101 LYS A O 1
ATOM 866 N N . VAL A 1 102 ? 12.537 -2.801 -10.865 1.00 98.12 102 VAL A N 1
ATOM 867 C CA . VAL A 1 102 ? 11.602 -2.288 -9.858 1.00 98.12 102 VAL A CA 1
ATOM 868 C C . VAL A 1 102 ? 12.392 -1.756 -8.665 1.00 98.12 102 VAL A C 1
ATOM 870 O O . VAL A 1 102 ? 13.342 -2.390 -8.213 1.00 98.12 102 VAL A O 1
ATOM 873 N N . ALA A 1 103 ? 12.006 -0.588 -8.160 1.00 96.62 103 ALA A N 1
ATOM 874 C CA . ALA A 1 103 ? 12.498 -0.028 -6.911 1.00 96.62 103 ALA A CA 1
ATOM 875 C C . ALA A 1 103 ? 11.317 0.247 -5.979 1.00 96.62 103 ALA A C 1
ATOM 877 O O . ALA A 1 103 ? 10.440 1.053 -6.290 1.00 96.62 103 ALA A O 1
ATOM 878 N N . LEU A 1 104 ? 11.311 -0.422 -4.828 1.00 96.56 104 LEU A N 1
ATOM 879 C CA . LEU A 1 104 ? 10.353 -0.152 -3.764 1.00 96.56 104 LEU A CA 1
ATOM 880 C C . LEU A 1 104 ? 10.799 1.092 -2.992 1.00 96.56 104 LEU A C 1
ATOM 882 O O . LEU A 1 104 ? 11.904 1.151 -2.450 1.00 96.56 104 LEU A O 1
ATOM 886 N N . ARG A 1 105 ? 9.928 2.092 -2.934 1.00 95.25 105 ARG A N 1
ATOM 887 C CA . ARG A 1 105 ? 10.106 3.353 -2.218 1.00 95.25 105 ARG A CA 1
ATOM 888 C C . ARG A 1 105 ? 9.181 3.366 -1.010 1.00 95.25 105 ARG A C 1
ATOM 890 O O . ARG A 1 105 ? 8.210 4.110 -0.954 1.00 95.25 105 ARG A O 1
ATOM 897 N N . LEU A 1 106 ? 9.492 2.493 -0.052 1.00 93.25 106 LEU A N 1
ATOM 898 C CA . LEU A 1 106 ? 8.676 2.318 1.147 1.00 93.25 106 LEU A CA 1
ATOM 899 C C . LEU A 1 106 ? 8.886 3.480 2.116 1.00 93.25 106 LEU A C 1
ATOM 901 O O . LEU A 1 106 ? 10.006 3.667 2.583 1.00 93.25 106 LEU A O 1
ATOM 905 N N . GLY A 1 107 ? 7.855 4.268 2.397 1.00 90.56 107 GLY A N 1
ATOM 906 C CA . GLY A 1 107 ? 7.877 5.233 3.493 1.00 90.56 107 GLY A CA 1
ATOM 907 C C . GLY A 1 107 ? 7.792 4.544 4.853 1.00 90.56 107 GLY A C 1
ATOM 908 O O . GLY A 1 107 ? 7.966 3.333 4.978 1.00 90.56 107 GLY A O 1
ATOM 909 N N . GLU A 1 108 ? 7.446 5.317 5.869 1.00 87.69 108 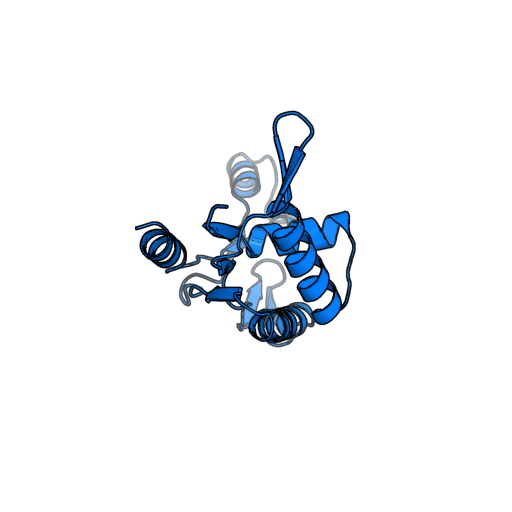GLU A N 1
ATOM 910 C CA . GLU A 1 108 ? 7.254 4.829 7.231 1.00 87.69 108 GLU A CA 1
ATOM 911 C C . GLU A 1 108 ? 5.837 5.148 7.700 1.00 87.69 108 GLU A C 1
ATOM 913 O O . GLU A 1 108 ? 5.271 6.194 7.367 1.00 87.69 108 GLU A O 1
ATOM 918 N N . LEU A 1 109 ? 5.254 4.240 8.481 1.00 83.38 109 LEU A N 1
ATOM 919 C CA . LEU A 1 109 ? 4.035 4.544 9.217 1.00 83.38 109 LEU A CA 1
ATOM 920 C C . LEU A 1 109 ? 4.412 5.331 10.470 1.00 83.38 109 LEU A C 1
ATOM 922 O O . LEU A 1 109 ? 5.254 4.903 11.254 1.00 83.38 109 LEU A O 1
ATOM 926 N N . SER A 1 110 ? 3.771 6.477 10.674 1.00 78.12 110 SER A N 1
ATOM 927 C CA . SER A 1 110 ? 3.971 7.287 11.871 1.00 78.12 110 SER A CA 1
ATOM 928 C C . SER A 1 110 ? 3.478 6.524 13.098 1.00 78.12 110 SER A C 1
ATOM 930 O O . SER A 1 110 ? 2.275 6.325 13.294 1.00 78.12 110 SER A O 1
ATOM 932 N N . GLU A 1 111 ? 4.421 6.121 13.945 1.00 64.62 111 GLU A N 1
ATOM 933 C CA . GLU A 1 111 ? 4.152 5.287 15.112 1.00 64.62 111 GLU A CA 1
ATOM 934 C C . GLU A 1 111 ? 3.187 5.907 16.127 1.00 64.62 111 GLU A C 1
ATOM 936 O O . GLU A 1 111 ? 2.494 5.159 16.818 1.00 64.62 111 GLU A O 1
ATOM 941 N N . TYR A 1 112 ? 3.125 7.239 16.180 1.00 63.38 112 TYR A N 1
ATOM 942 C CA . TYR A 1 112 ? 2.347 8.020 17.144 1.00 63.38 112 TYR A CA 1
ATOM 943 C C . TYR A 1 112 ? 0.859 8.171 16.790 1.00 63.38 112 TYR A C 1
ATOM 945 O O . TYR A 1 112 ? 0.115 8.734 17.580 1.00 63.38 112 TYR A O 1
ATOM 953 N N . SER A 1 113 ? 0.421 7.722 15.607 1.00 63.75 113 SER A N 1
ATOM 954 C CA . SER A 1 113 ? -0.876 8.136 15.029 1.00 63.75 113 SER A CA 1
ATOM 955 C C . SER A 1 113 ? -1.830 6.999 14.659 1.00 63.75 113 SER A C 1
ATOM 957 O O . SER A 1 113 ? -2.798 7.236 13.942 1.00 63.75 113 SER A O 1
ATOM 959 N N . VAL A 1 114 ? -1.561 5.764 15.098 1.00 79.81 114 VAL A N 1
ATOM 960 C CA . VAL A 1 114 ? -2.403 4.608 14.751 1.00 79.81 114 VAL A CA 1
ATOM 961 C C . VAL A 1 114 ? -3.506 4.434 15.793 1.00 79.81 114 VAL A C 1
ATOM 963 O O . VAL A 1 114 ? -3.363 3.678 16.750 1.00 79.81 114 VAL A O 1
ATOM 966 N N . GLU A 1 115 ? -4.611 5.144 15.595 1.00 88.38 115 GLU A N 1
ATOM 967 C CA . GLU A 1 115 ? -5.759 5.156 16.505 1.00 88.38 115 GLU A CA 1
ATOM 968 C C . GLU A 1 115 ? -7.088 5.137 15.743 1.00 88.38 115 GLU A C 1
ATOM 970 O O . GLU A 1 115 ? -7.179 5.552 14.584 1.00 88.38 115 GLU A O 1
ATOM 975 N N . TYR A 1 116 ? -8.142 4.641 16.391 1.00 90.69 116 TYR A N 1
ATOM 976 C CA . TYR A 1 116 ? -9.492 4.719 15.846 1.00 90.69 116 TYR A CA 1
ATOM 977 C C . TYR A 1 116 ? -10.107 6.077 16.153 1.00 90.69 116 TYR A C 1
ATOM 979 O O . TYR A 1 116 ? -10.361 6.401 17.310 1.00 90.69 116 TYR A O 1
ATOM 987 N N . ASN A 1 117 ? -10.440 6.813 15.098 1.00 92.56 117 ASN A N 1
ATOM 988 C CA . ASN A 1 117 ? -11.156 8.075 15.189 1.00 92.56 117 ASN A CA 1
ATOM 989 C C . ASN A 1 117 ? -12.553 7.949 14.585 1.00 92.56 117 ASN A C 1
ATOM 991 O O . ASN A 1 117 ? -12.772 7.192 13.634 1.00 92.56 117 ASN A O 1
ATOM 995 N N . LEU A 1 118 ? -13.504 8.715 15.121 1.00 94.38 118 LEU A N 1
ATOM 996 C CA . LEU A 1 118 ? -14.793 8.897 14.463 1.00 94.38 118 LEU A CA 1
ATOM 997 C C . LEU A 1 118 ? -14.578 9.573 13.112 1.00 94.38 118 LEU A C 1
ATOM 999 O O . LEU A 1 118 ? -13.811 10.530 12.982 1.00 94.38 118 LEU A O 1
ATOM 1003 N N . LYS A 1 119 ? -15.298 9.101 12.096 1.00 94.75 119 LYS A N 1
ATOM 1004 C CA . LYS A 1 119 ? -15.341 9.792 10.811 1.00 94.75 119 LYS A CA 1
ATOM 1005 C C . LYS A 1 119 ? -15.888 11.197 11.022 1.00 94.75 119 LYS A C 1
ATOM 1007 O O . LYS A 1 119 ? -16.906 11.378 11.685 1.00 94.75 119 LYS A O 1
ATOM 1012 N N . TYR A 1 120 ? -15.282 12.177 10.361 1.00 94.12 120 TYR A N 1
ATOM 1013 C CA . TYR A 1 120 ? -15.685 13.581 10.466 1.00 94.12 120 TYR A CA 1
ATOM 1014 C C . TYR A 1 120 ? -17.188 13.811 10.212 1.00 94.12 120 TYR A C 1
ATOM 1016 O O . TYR A 1 120 ? -17.838 14.609 10.885 1.00 94.12 120 TYR A O 1
ATOM 1024 N N . SER A 1 121 ? -17.765 13.063 9.268 1.00 95.06 121 SER A N 1
ATOM 1025 C CA . SER A 1 121 ? -19.196 13.094 8.956 1.00 95.06 121 SER A CA 1
ATOM 1026 C C . SER A 1 121 ? -20.081 12.600 10.104 1.00 95.06 121 SER A C 1
ATOM 1028 O O . SER A 1 121 ? -21.191 13.101 10.265 1.00 95.06 121 SER A O 1
ATOM 1030 N N . ILE A 1 122 ? -19.601 11.652 10.906 1.00 96.62 122 ILE A N 1
ATOM 1031 C CA . ILE A 1 122 ? -20.301 11.116 12.077 1.00 96.62 122 ILE A CA 1
ATOM 1032 C C . ILE A 1 122 ? -20.153 12.066 13.256 1.00 96.62 122 ILE A C 1
ATOM 1034 O O . ILE A 1 122 ? -21.149 12.375 13.898 1.00 96.62 122 ILE A O 1
ATOM 1038 N N . THR A 1 123 ? -18.960 12.621 13.479 1.00 95.81 123 THR A N 1
ATOM 1039 C CA . THR A 1 123 ? -18.749 13.651 14.505 1.00 95.81 123 THR A CA 1
ATOM 1040 C C . THR A 1 123 ? -19.704 14.830 14.313 1.00 95.81 123 THR A C 1
ATOM 1042 O O . THR A 1 123 ? -20.326 15.276 15.270 1.00 95.81 123 THR A O 1
ATOM 1045 N N . LYS A 1 124 ? -19.912 15.291 13.069 1.00 96.75 124 LYS A N 1
ATOM 1046 C CA . LYS A 1 124 ? -20.917 16.325 12.762 1.00 96.75 124 LYS A CA 1
ATOM 1047 C C . LYS A 1 124 ? -22.339 15.920 13.148 1.00 96.75 124 LYS A C 1
ATOM 1049 O O . LYS A 1 124 ? -23.056 16.740 13.709 1.00 96.75 124 LYS A O 1
ATOM 1054 N N . LYS A 1 125 ? -22.738 14.684 12.834 1.00 96.62 125 LYS A N 1
ATOM 1055 C CA . LYS A 1 125 ? -24.073 14.156 13.158 1.00 96.62 125 LYS A CA 1
ATOM 1056 C C . LYS A 1 125 ? -24.290 13.991 14.662 1.00 96.62 125 LYS A C 1
ATOM 1058 O O . LYS A 1 125 ? -25.402 14.169 15.135 1.00 96.62 125 LYS A O 1
ATOM 1063 N N . LEU A 1 126 ? -23.237 13.654 15.401 1.00 96.56 126 LEU A N 1
ATOM 1064 C CA . LEU A 1 126 ? -23.289 13.556 16.855 1.00 96.56 126 LEU A CA 1
ATOM 1065 C C . LEU A 1 126 ? -23.463 14.950 17.476 1.00 96.56 126 LEU A C 1
ATOM 1067 O O . LEU A 1 126 ? -24.342 15.169 18.298 1.00 96.56 126 LEU A O 1
ATOM 1071 N N . LEU A 1 127 ? -22.654 15.922 17.037 1.00 96.69 127 LEU A N 1
ATOM 1072 C CA . LEU A 1 127 ? -22.664 17.280 17.592 1.00 96.69 127 LEU A CA 1
ATOM 1073 C C . LEU A 1 127 ? -23.914 18.090 17.228 1.00 96.69 127 LEU A C 1
ATOM 1075 O O . LEU A 1 127 ? -24.245 19.035 17.936 1.00 96.69 127 LEU A O 1
ATOM 1079 N N . ASN A 1 128 ? -24.600 17.750 16.135 1.00 96.31 128 ASN A N 1
ATOM 1080 C CA . ASN A 1 128 ? -25.848 18.405 15.741 1.00 96.31 128 ASN A CA 1
ATOM 1081 C C . ASN A 1 128 ? -27.111 17.654 16.212 1.00 96.31 128 ASN A C 1
ATOM 1083 O O . ASN A 1 128 ? -28.209 18.039 15.817 1.00 96.31 128 ASN A O 1
ATOM 1087 N N . GLY A 1 129 ? -26.960 16.579 16.996 1.00 95.19 129 GLY A N 1
ATOM 1088 C CA . GLY A 1 129 ? -28.071 15.785 17.530 1.00 95.19 129 GLY A CA 1
ATOM 1089 C C . GLY A 1 129 ? -28.820 14.928 16.502 1.00 95.19 129 GLY A C 1
ATOM 1090 O O . GLY A 1 129 ? -29.924 14.478 16.783 1.00 95.19 129 GLY A O 1
ATOM 1091 N N . SER A 1 130 ? -28.264 14.699 15.304 1.00 96.19 130 SER A N 1
ATOM 1092 C CA . SER A 1 130 ? -28.881 13.805 14.304 1.00 96.19 130 SER A CA 1
ATOM 1093 C C . SER A 1 130 ? -28.732 12.321 14.650 1.00 96.19 130 SER A C 1
ATOM 1095 O O . SER A 1 130 ? -29.423 11.494 14.057 1.00 96.19 130 SER A O 1
ATOM 1097 N N . ILE A 1 131 ? -27.773 11.980 15.514 1.00 96.62 131 ILE A N 1
ATOM 1098 C CA . ILE A 1 131 ? -27.546 10.638 16.061 1.00 96.62 131 ILE A CA 1
ATOM 1099 C C . ILE A 1 131 ? -27.093 10.761 17.516 1.00 96.62 131 ILE A C 1
ATOM 1101 O O . ILE A 1 131 ? -26.416 11.731 17.868 1.00 96.62 131 ILE A O 1
ATOM 1105 N N . ASP A 1 132 ? -27.372 9.737 18.312 1.00 95.31 132 ASP A N 1
ATOM 1106 C CA . ASP A 1 132 ? -26.883 9.613 19.680 1.00 95.31 132 ASP A CA 1
ATOM 1107 C C . ASP A 1 132 ? -25.652 8.701 19.774 1.00 95.31 132 ASP A C 1
ATOM 1109 O O . ASP A 1 132 ? -25.310 7.946 18.860 1.00 95.31 132 ASP A O 1
ATOM 1113 N N . LEU A 1 133 ? -24.983 8.721 20.932 1.00 93.25 133 LEU A N 1
ATOM 1114 C CA . LEU A 1 133 ? -23.849 7.828 21.217 1.00 93.25 133 LEU A CA 1
ATOM 1115 C C . LEU A 1 133 ? -24.210 6.341 21.063 1.00 93.25 133 LEU A C 1
ATOM 1117 O O . LEU A 1 133 ? -23.358 5.542 20.678 1.00 93.25 133 LEU A O 1
ATOM 1121 N N . ASN A 1 134 ? -25.465 5.976 21.336 1.00 93.88 134 ASN A N 1
ATOM 1122 C CA . ASN A 1 134 ? -25.960 4.602 21.223 1.00 93.88 134 ASN A CA 1
ATOM 1123 C C . ASN A 1 134 ? -26.186 4.156 19.769 1.00 93.88 134 ASN A C 1
ATOM 1125 O O . ASN A 1 134 ? -26.266 2.956 19.510 1.00 93.88 134 ASN A O 1
ATOM 1129 N N . ASP A 1 135 ? -26.249 5.092 18.819 1.00 94.38 135 ASP A N 1
ATOM 1130 C CA . ASP A 1 135 ? -26.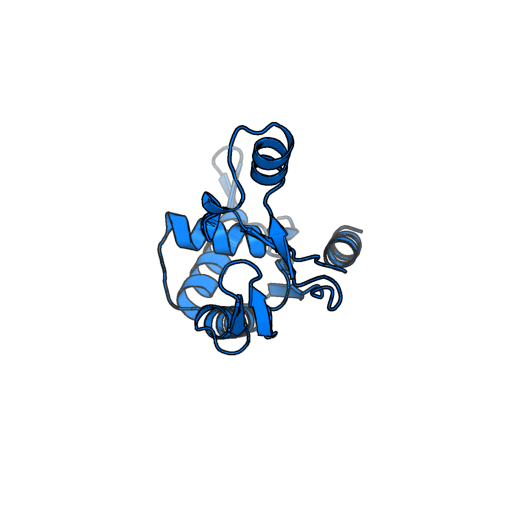438 4.787 17.397 1.00 94.38 135 ASP A CA 1
ATOM 1131 C C . ASP A 1 135 ? -25.125 4.459 16.676 1.00 94.38 135 ASP A C 1
ATOM 1133 O O . ASP A 1 135 ? -25.142 4.013 15.522 1.00 94.38 135 ASP A O 1
ATOM 1137 N N . LEU A 1 136 ? -23.984 4.686 17.340 1.00 95.50 136 LEU A N 1
ATOM 1138 C CA . LEU A 1 136 ? -22.658 4.475 16.773 1.00 95.50 136 LEU A CA 1
ATOM 1139 C C . LEU A 1 136 ? -22.424 2.999 16.442 1.00 95.50 136 LEU A C 1
ATOM 1141 O O . LEU A 1 136 ? -22.611 2.100 17.262 1.00 95.50 136 LEU A O 1
ATOM 1145 N N . LYS A 1 137 ? -21.937 2.751 15.227 1.00 95.00 137 LYS A N 1
ATOM 1146 C CA . LYS A 1 137 ? -21.576 1.423 14.722 1.00 95.00 137 LYS A CA 1
ATOM 1147 C C . LYS A 1 137 ? -20.089 1.375 14.404 1.00 95.00 137 LYS A C 1
ATOM 1149 O O . L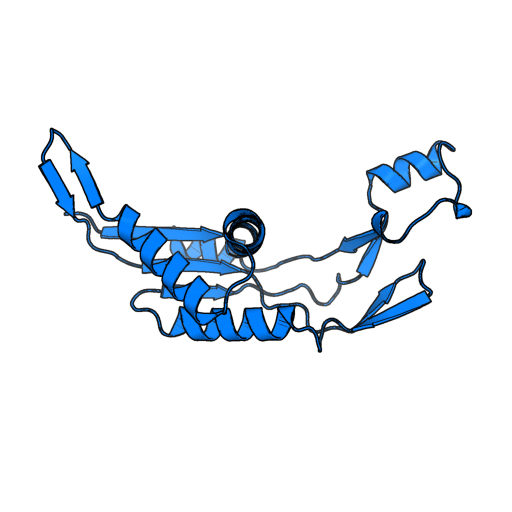YS A 1 137 ? -19.449 2.393 14.175 1.00 95.00 137 LYS A O 1
ATOM 1154 N N . GLU A 1 138 ? -19.529 0.173 14.305 1.00 92.56 138 GLU A N 1
ATOM 1155 C CA . GLU A 1 138 ? -18.105 -0.019 13.978 1.00 92.56 138 GLU A CA 1
ATOM 1156 C C . GLU A 1 138 ? -17.693 0.710 12.684 1.00 92.56 138 GLU A C 1
ATOM 1158 O O . GLU A 1 138 ? -16.652 1.358 12.620 1.00 92.56 138 GLU A O 1
ATOM 1163 N N . LYS A 1 139 ? -18.574 0.714 11.672 1.00 93.75 139 LYS A N 1
ATOM 1164 C CA . LYS A 1 139 ? -18.362 1.408 10.390 1.00 93.75 139 LYS A CA 1
ATOM 1165 C C . LYS A 1 139 ? -18.224 2.931 10.499 1.00 93.75 139 LYS A C 1
ATOM 1167 O O . LYS A 1 139 ? -17.847 3.561 9.510 1.00 93.75 139 LYS A O 1
ATOM 1172 N N . ASP A 1 140 ? -18.590 3.523 11.628 1.00 94.75 140 ASP A N 1
ATOM 1173 C CA . ASP A 1 140 ? -18.532 4.967 11.858 1.00 94.75 140 ASP A CA 1
ATOM 1174 C C . ASP A 1 140 ? -17.142 5.423 12.314 1.00 94.75 140 ASP A C 1
ATOM 1176 O O . ASP A 1 140 ? -16.822 6.613 12.260 1.00 94.75 140 ASP A O 1
ATOM 1180 N N . PHE A 1 141 ? -16.291 4.463 12.671 1.00 94.25 141 PHE A N 1
ATOM 1181 C CA . PHE A 1 141 ? -14.892 4.670 12.991 1.00 94.25 141 PHE A CA 1
ATOM 1182 C C . PHE A 1 141 ? -14.019 4.433 11.756 1.00 94.25 141 PHE A C 1
ATOM 1184 O O . PHE A 1 141 ? -14.358 3.699 10.822 1.00 94.25 141 PHE A O 1
ATOM 1191 N N . SER A 1 142 ? -12.871 5.093 11.737 1.00 91.19 142 SER A N 1
ATOM 1192 C CA . SER A 1 142 ? -11.810 4.888 10.761 1.00 91.19 142 SER A CA 1
ATOM 1193 C C . SER A 1 142 ? -10.476 4.858 11.478 1.00 91.19 142 SER A C 1
ATOM 1195 O O . SER A 1 142 ? -10.243 5.648 12.393 1.00 91.19 142 SER A O 1
ATOM 1197 N N . LEU A 1 143 ? -9.599 3.961 11.039 1.00 88.38 143 LEU A N 1
ATOM 1198 C CA . LEU A 1 143 ? -8.230 3.946 11.516 1.00 88.38 143 LEU A CA 1
ATOM 1199 C C . LEU A 1 143 ? -7.495 5.154 10.932 1.00 88.38 143 LEU A C 1
ATOM 1201 O O . LEU A 1 143 ? -7.394 5.291 9.711 1.00 88.38 143 LEU A O 1
ATOM 1205 N N . SER A 1 144 ? -7.021 6.034 11.807 1.00 85.25 144 SER A N 1
ATOM 1206 C CA . SER A 1 144 ? -6.114 7.108 11.435 1.00 85.25 144 SER A CA 1
ATOM 1207 C C . SER A 1 144 ? -4.743 6.499 11.168 1.00 85.25 144 SER A C 1
ATOM 1209 O O . SER A 1 144 ? -4.234 5.724 11.974 1.00 85.25 144 SER A O 1
ATOM 1211 N N . LEU A 1 145 ? -4.177 6.786 10.001 1.00 81.88 145 LEU A N 1
ATOM 1212 C CA . LEU A 1 145 ? -2.856 6.321 9.598 1.00 81.88 145 LEU A CA 1
ATOM 1213 C C . LEU A 1 145 ? -2.150 7.480 8.919 1.00 81.88 145 LEU A C 1
ATOM 1215 O O . LEU A 1 145 ? -2.599 7.945 7.871 1.00 81.88 145 LEU A O 1
ATOM 1219 N N . GLN A 1 146 ? -1.040 7.928 9.493 1.00 82.06 146 GLN A N 1
ATOM 1220 C CA . GLN A 1 146 ? -0.194 8.925 8.857 1.00 82.06 146 GLN A CA 1
ATOM 1221 C C . GLN A 1 146 ? 1.046 8.254 8.270 1.00 82.06 146 GLN A C 1
ATOM 1223 O O . GLN A 1 146 ? 1.781 7.554 8.966 1.00 82.06 146 GLN A O 1
ATOM 1228 N N . GLN A 1 147 ? 1.277 8.487 6.983 1.00 81.50 147 GLN A N 1
ATOM 1229 C CA . GLN A 1 147 ? 2.468 8.040 6.270 1.00 81.50 147 GLN A CA 1
ATOM 1230 C C . GLN A 1 147 ? 3.495 9.173 6.237 1.00 81.50 147 GLN A C 1
ATOM 1232 O O . GLN A 1 147 ? 3.131 10.343 6.124 1.00 81.50 147 GLN A O 1
ATOM 1237 N N . LYS A 1 148 ? 4.777 8.831 6.359 1.00 85.50 148 LYS A N 1
ATOM 1238 C CA . LYS A 1 148 ? 5.896 9.776 6.289 1.00 85.50 148 LYS A CA 1
ATOM 1239 C C . LYS A 1 148 ? 6.941 9.288 5.292 1.00 85.50 148 LYS A C 1
ATOM 1241 O O . LYS A 1 148 ? 7.095 8.091 5.056 1.00 85.50 148 LYS A O 1
ATOM 1246 N N . GLY A 1 149 ? 7.667 10.230 4.698 1.00 83.69 149 GLY A N 1
ATOM 1247 C CA . GLY A 1 149 ? 8.841 9.946 3.869 1.00 83.69 149 GLY A CA 1
ATOM 1248 C C . GLY A 1 149 ? 8.559 9.456 2.445 1.00 83.69 149 GLY A C 1
ATOM 1249 O O . GLY A 1 149 ? 9.506 9.348 1.671 1.00 83.69 149 GLY A O 1
ATOM 1250 N N . VAL A 1 150 ? 7.302 9.199 2.062 1.00 85.12 150 VAL A N 1
ATOM 1251 C CA . VAL A 1 150 ? 6.953 8.864 0.668 1.00 85.12 150 VAL A CA 1
ATOM 1252 C C . VAL A 1 150 ? 7.181 10.068 -0.247 1.00 85.12 150 VAL A C 1
ATOM 1254 O O . VAL A 1 150 ? 7.896 9.944 -1.239 1.00 85.12 150 VAL A O 1
ATOM 1257 N N . ASP A 1 151 ? 6.678 11.246 0.131 1.00 84.06 151 ASP A N 1
ATOM 1258 C CA . ASP A 1 151 ? 6.801 12.473 -0.670 1.00 84.06 151 ASP A CA 1
ATOM 1259 C C . ASP A 1 151 ? 8.262 12.869 -0.913 1.00 84.06 151 ASP A C 1
ATOM 1261 O O . ASP A 1 151 ? 8.639 13.251 -2.019 1.00 84.06 151 ASP A O 1
ATOM 1265 N N . MET A 1 152 ? 9.120 12.696 0.098 1.00 84.12 152 MET A N 1
ATOM 1266 C CA . MET A 1 152 ? 10.558 12.941 -0.043 1.00 84.12 152 MET A CA 1
ATOM 1267 C C . MET A 1 152 ? 11.206 11.998 -1.063 1.00 84.12 152 MET A C 1
ATOM 1269 O O . MET A 1 152 ? 12.068 12.421 -1.831 1.00 84.12 152 MET A O 1
ATOM 1273 N N . LYS A 1 153 ? 10.797 10.722 -1.089 1.00 86.81 153 LYS A N 1
ATOM 1274 C CA . LYS A 1 153 ? 11.316 9.738 -2.051 1.00 86.81 153 LYS A CA 1
ATOM 1275 C C . LYS A 1 153 ? 10.861 10.054 -3.469 1.00 86.81 153 LYS A C 1
ATOM 1277 O O . LYS A 1 153 ? 11.676 9.967 -4.379 1.00 86.81 153 LYS A O 1
ATOM 1282 N N . ILE A 1 154 ? 9.603 10.466 -3.635 1.00 86.75 154 ILE A N 1
ATOM 1283 C CA . ILE A 1 154 ? 9.082 10.944 -4.922 1.00 86.75 154 ILE A CA 1
ATOM 1284 C C . ILE A 1 154 ? 9.903 12.145 -5.402 1.00 86.75 154 ILE A C 1
ATOM 1286 O O . ILE A 1 154 ? 10.348 12.154 -6.545 1.00 86.75 154 ILE A O 1
ATOM 1290 N N . GLY A 1 155 ? 10.161 13.121 -4.524 1.00 86.00 155 GLY A N 1
ATOM 1291 C CA . GLY A 1 155 ? 10.971 14.295 -4.852 1.00 86.00 155 GLY A CA 1
ATOM 1292 C C . GLY A 1 155 ? 12.381 13.941 -5.334 1.00 86.00 155 GLY A C 1
ATOM 1293 O O . GLY A 1 155 ? 12.835 14.492 -6.330 1.00 86.00 155 GLY A O 1
ATOM 1294 N N . LEU A 1 156 ? 13.045 12.982 -4.681 1.00 87.44 156 LEU A N 1
ATOM 1295 C CA . LEU A 1 156 ? 14.379 12.518 -5.079 1.00 87.44 156 LEU A CA 1
ATOM 1296 C C . LEU A 1 156 ? 14.388 11.773 -6.423 1.00 87.44 156 LEU A C 1
ATOM 1298 O O . LEU A 1 156 ? 15.377 11.836 -7.141 1.00 87.44 156 LEU A O 1
ATOM 1302 N N . ASP A 1 157 ? 13.325 11.034 -6.741 1.00 87.94 157 ASP A N 1
ATOM 1303 C CA . ASP A 1 157 ? 13.245 10.242 -7.974 1.00 87.94 157 ASP A CA 1
ATOM 1304 C C . ASP A 1 157 ? 12.807 11.070 -9.200 1.00 87.94 157 ASP A C 1
ATOM 1306 O O . ASP A 1 157 ? 12.974 10.607 -10.331 1.00 87.94 157 ASP A O 1
ATOM 1310 N N . ILE A 1 158 ? 12.233 12.261 -8.985 1.00 85.12 158 ILE A N 1
ATOM 1311 C CA . ILE A 1 158 ? 11.820 13.202 -10.042 1.00 85.12 158 ILE A CA 1
ATOM 1312 C C . ILE A 1 158 ? 12.904 14.254 -10.344 1.00 85.12 158 ILE A C 1
ATOM 1314 O O . ILE A 1 158 ? 12.958 14.727 -11.479 1.00 85.12 158 ILE A O 1
ATOM 1318 N N . ALA A 1 159 ? 13.721 14.629 -9.352 1.00 69.94 159 ALA A N 1
ATOM 1319 C CA . ALA A 1 159 ? 14.814 15.601 -9.488 1.00 69.94 159 ALA A CA 1
ATOM 1320 C C . ALA A 1 159 ? 15.941 15.113 -10.415 1.00 69.94 159 ALA A C 1
ATOM 1322 O O . ALA A 1 159 ? 16.480 15.969 -11.152 1.00 69.94 159 ALA A O 1
#

pLDDT: mean 91.53, std 6.47, range [63.38, 98.25]

Sequence (159 aa):
MEKVAILVDGGYYRKISAKVYGKVTAKERADELYSYCNRHLKETHFKEEIYNKLYRIFYYDCPPIDKIVYHPLLKKNVNFSNTDTKKWTEDFFKEMSKKRKVALRLGELSEYSVEYNLKYSITKKLLNGSIDLNDLKEKDFSLSLQQKGVDMKIGLDIA